Protein AF-A0A7Y8E529-F1 (afdb_monomer_lite)

Radius of gyration: 19.24 Å; chains: 1; bounding box: 32×62×56 Å

Organism: NCBI:txid2006980

pLDDT: mean 75.57, std 13.74, range [35.97, 88.94]

Sequence (121 aa):
MRITSELICQAADQLQGFVGLNRKTGYYIVRFSEDAFGMDVADDGIIPTAEFVWLPAADHTMTLSRERLQLLLDQNIDDRINITEPLRVYMRRVEIPQISALRSLVSQVQASGEQPVGLAR

InterPro domains:
  IPR023117 PA1123-like domain [PF09634] (1-104)
  IPR036808 PA1123-like superfamily [G3DSA:3.90.1650.10] (1-106)
  IPR036808 PA1123-like superfamily [SSF160477] (1-105)

Foldseek 3Di:
DDLDLVNLLVQLQLFAWKWFQFPVPRDIDTDNDPCVCPPRGDSVRIDGSSVQQWDDDPPQKTWGHLVSVVSVVVNVCCVVRRNDPSNVVVNVCPVDDIRIDRPDPPPPPPPDDPDPPDDDD

Secondary structure (DSSP, 8-state):
----HHHHHHHHHT--SEEEEETTT--EEEESSGGGGTTSEEEEEEEEHHHHHEEE-STTEEEE-HHHHHHHHHTT-TTTTT--HHHHHHHH-TTSPPPEEE-------------------

Structure (mmCIF, N/CA/C/O backbone):
data_AF-A0A7Y8E529-F1
#
_entry.id   AF-A0A7Y8E529-F1
#
loop_
_atom_site.group_PDB
_atom_site.id
_atom_site.type_symbol
_atom_site.label_atom_id
_atom_site.label_alt_id
_atom_site.label_comp_id
_atom_site.label_asym_id
_atom_site.label_entity_id
_atom_site.label_seq_id
_atom_site.pdbx_PDB_ins_code
_atom_site.Cartn_x
_atom_site.Cartn_y
_atom_site.Cartn_z
_atom_site.occupancy
_atom_site.B_iso_or_equiv
_atom_site.auth_seq_id
_atom_site.auth_comp_id
_atom_site.auth_asym_id
_atom_site.auth_atom_id
_atom_site.pdbx_PDB_model_num
ATOM 1 N N . MET A 1 1 ? -3.793 -10.415 20.889 1.00 46.56 1 MET A N 1
ATOM 2 C CA . MET A 1 1 ? -3.537 -9.045 20.390 1.00 46.56 1 MET A CA 1
ATOM 3 C C . MET A 1 1 ? -4.797 -8.507 19.725 1.00 46.56 1 MET A C 1
ATOM 5 O O . MET A 1 1 ? -5.359 -9.200 18.884 1.00 46.56 1 MET A O 1
ATOM 9 N N . ARG A 1 2 ? -5.283 -7.325 20.130 1.00 58.50 2 ARG A N 1
ATOM 10 C CA . ARG A 1 2 ? -6.372 -6.619 19.432 1.00 58.50 2 ARG A CA 1
ATOM 11 C C . ARG A 1 2 ? -5.731 -5.716 18.384 1.00 58.50 2 ARG A C 1
ATOM 13 O O . ARG A 1 2 ? -5.179 -4.684 18.737 1.00 58.50 2 ARG A O 1
ATOM 20 N N . ILE A 1 3 ? -5.754 -6.141 17.126 1.00 70.00 3 ILE A N 1
ATOM 21 C CA . ILE A 1 3 ? -5.430 -5.251 16.011 1.00 70.00 3 ILE A CA 1
ATOM 22 C C . ILE A 1 3 ? -6.616 -4.294 15.860 1.00 70.00 3 ILE A C 1
ATOM 24 O O . ILE A 1 3 ? -7.738 -4.749 15.641 1.00 70.00 3 ILE A O 1
ATOM 28 N N . THR A 1 4 ? -6.383 -2.998 16.048 1.00 79.69 4 THR A N 1
ATOM 29 C CA . THR A 1 4 ? -7.384 -1.945 15.838 1.00 79.69 4 THR A CA 1
ATOM 30 C C . THR A 1 4 ? -7.306 -1.420 14.405 1.00 79.69 4 THR A C 1
ATOM 32 O O . THR A 1 4 ? -6.279 -1.550 13.736 1.00 79.69 4 THR A O 1
ATOM 35 N N . SER A 1 5 ? -8.396 -0.824 13.919 1.00 77.88 5 SER A N 1
ATOM 36 C CA . SER A 1 5 ? -8.455 -0.174 12.602 1.00 77.88 5 SER A CA 1
ATOM 37 C C . SER A 1 5 ? -7.385 0.911 12.436 1.00 77.88 5 SER A C 1
ATOM 39 O O . SER A 1 5 ? -6.795 1.024 11.365 1.00 77.88 5 SER A O 1
ATOM 41 N N . GLU A 1 6 ? -7.078 1.648 13.505 1.00 81.12 6 GLU A N 1
ATOM 42 C CA . GLU A 1 6 ? -6.008 2.654 13.542 1.00 81.12 6 GLU A CA 1
ATOM 43 C C . GLU A 1 6 ? -4.627 2.046 13.268 1.00 81.12 6 GLU A C 1
ATOM 45 O O . GLU A 1 6 ? -3.888 2.567 12.437 1.00 81.12 6 GLU A O 1
ATOM 50 N N . LEU A 1 7 ? -4.299 0.903 13.886 1.00 84.88 7 LEU A N 1
ATOM 51 C CA . LEU A 1 7 ? -3.023 0.215 13.653 1.00 84.88 7 LEU A CA 1
ATOM 52 C C . LEU A 1 7 ? -2.881 -0.256 12.204 1.00 84.88 7 LEU A C 1
ATOM 54 O O . LEU A 1 7 ? -1.791 -0.198 11.644 1.00 84.88 7 LEU A O 1
ATOM 58 N N . ILE A 1 8 ? -3.971 -0.717 11.587 1.00 86.81 8 ILE A N 1
ATOM 59 C CA . ILE A 1 8 ? -3.967 -1.136 10.179 1.00 86.81 8 ILE A CA 1
ATOM 60 C C . ILE A 1 8 ? -3.767 0.077 9.265 1.00 86.81 8 ILE A C 1
ATOM 62 O O . ILE A 1 8 ? -2.986 0.002 8.320 1.00 86.81 8 ILE A O 1
ATOM 66 N N . CYS A 1 9 ? -4.427 1.198 9.564 1.00 83.69 9 CYS A N 1
ATOM 67 C CA . CYS A 1 9 ? -4.249 2.450 8.833 1.00 83.69 9 CYS A CA 1
ATOM 68 C C . CYS A 1 9 ? -2.800 2.945 8.921 1.00 83.69 9 CYS A C 1
ATOM 70 O O . CYS A 1 9 ? -2.180 3.241 7.904 1.00 83.69 9 CYS A O 1
ATOM 72 N N . GLN A 1 10 ? -2.235 2.970 10.128 1.00 84.38 10 GLN A N 1
ATOM 73 C CA . GLN A 1 10 ? -0.856 3.392 10.357 1.00 84.38 10 GLN A CA 1
ATOM 74 C C . GLN A 1 10 ? 0.151 2.432 9.710 1.00 84.38 10 GLN A C 1
ATOM 76 O O . GLN A 1 10 ? 1.205 2.854 9.249 1.00 84.38 10 GLN A O 1
ATOM 81 N N . ALA A 1 11 ? -0.158 1.136 9.660 1.00 87.75 11 ALA A N 1
ATOM 82 C CA . ALA A 1 11 ? 0.653 0.154 8.955 1.00 87.75 11 ALA A CA 1
ATOM 83 C C . ALA A 1 11 ? 0.611 0.343 7.432 1.00 87.75 11 ALA A C 1
ATOM 85 O O . ALA A 1 11 ? 1.642 0.203 6.786 1.00 87.75 11 ALA A O 1
ATOM 86 N N . ALA A 1 12 ? -0.556 0.671 6.866 1.00 86.69 12 ALA A N 1
ATOM 87 C CA . ALA A 1 12 ? -0.708 0.967 5.441 1.00 86.69 12 ALA A CA 1
ATOM 88 C C . ALA A 1 12 ? 0.042 2.244 5.024 1.00 86.69 12 ALA A C 1
ATOM 90 O O . ALA A 1 12 ? 0.577 2.306 3.923 1.00 86.69 12 ALA A O 1
ATOM 91 N N . ASP A 1 13 ? 0.103 3.250 5.896 1.00 84.44 13 ASP A N 1
ATOM 92 C CA . ASP A 1 13 ? 0.861 4.483 5.646 1.00 84.44 13 ASP A CA 1
ATOM 93 C C . ASP A 1 13 ? 2.383 4.276 5.770 1.00 84.44 13 ASP A C 1
ATOM 95 O O . ASP A 1 13 ? 3.163 4.864 5.030 1.00 84.44 13 ASP A O 1
ATOM 99 N N . GLN A 1 14 ? 2.811 3.354 6.638 1.00 85.31 14 GLN A N 1
ATOM 100 C CA . GLN A 1 14 ? 4.216 2.953 6.788 1.00 85.31 14 GLN A CA 1
ATOM 101 C C . GLN A 1 14 ? 4.733 2.043 5.661 1.00 85.31 14 GLN A C 1
ATOM 103 O O . GLN A 1 14 ? 5.865 1.559 5.752 1.00 85.31 14 GLN A O 1
ATOM 108 N N . LEU A 1 15 ? 3.927 1.780 4.627 1.00 86.94 15 LEU A N 1
ATOM 109 C CA . LEU A 1 15 ? 4.360 0.997 3.476 1.00 86.94 15 LEU A CA 1
ATOM 110 C C . LEU A 1 15 ? 5.439 1.748 2.706 1.00 86.94 15 LEU A C 1
ATOM 112 O O . LEU A 1 15 ? 5.228 2.870 2.249 1.00 86.94 15 LEU A O 1
ATOM 116 N N . GLN A 1 16 ? 6.577 1.097 2.512 1.00 85.56 16 GLN A N 1
ATOM 117 C CA . GLN A 1 16 ? 7.712 1.680 1.811 1.00 85.56 16 GLN A CA 1
ATOM 118 C C . GLN A 1 16 ? 7.845 1.114 0.404 1.00 85.56 16 GLN A C 1
ATOM 120 O O . GLN A 1 16 ? 7.705 -0.084 0.186 1.00 85.56 16 GLN A O 1
ATOM 125 N N . GLY A 1 17 ? 8.195 1.975 -0.544 1.00 86.75 17 GLY A N 1
ATOM 126 C CA . GLY A 1 17 ? 8.403 1.601 -1.933 1.00 86.75 17 GLY A CA 1
ATOM 127 C C . GLY A 1 17 ? 7.325 2.139 -2.861 1.00 86.75 17 GLY A C 1
ATOM 128 O O . GLY A 1 17 ? 6.481 2.959 -2.502 1.00 86.75 17 GLY A O 1
ATOM 129 N N . PHE A 1 18 ? 7.409 1.683 -4.098 1.00 87.38 18 PHE A N 1
ATOM 130 C CA . PHE A 1 18 ? 6.734 2.257 -5.242 1.00 87.38 18 PHE A CA 1
ATOM 131 C C . PHE A 1 18 ? 6.241 1.141 -6.155 1.00 87.38 18 PHE A C 1
ATOM 133 O O . PHE A 1 18 ? 6.954 0.171 -6.404 1.00 87.38 18 PHE A O 1
ATOM 140 N N . VAL A 1 19 ? 5.018 1.284 -6.650 1.00 86.62 19 VAL A N 1
ATOM 141 C CA . VAL A 1 19 ? 4.405 0.490 -7.714 1.00 86.62 19 VAL A CA 1
ATOM 142 C C . VAL A 1 19 ? 4.600 1.239 -9.022 1.00 86.62 19 VAL A C 1
ATOM 144 O O . VAL A 1 19 ? 4.165 2.374 -9.150 1.00 86.62 19 VAL A O 1
ATOM 147 N N . GLY A 1 20 ? 5.205 0.588 -10.002 1.00 86.75 20 GLY A N 1
ATOM 148 C CA . GLY A 1 20 ? 5.360 1.090 -11.356 1.00 86.75 20 GLY A CA 1
ATOM 149 C C . GLY A 1 20 ? 4.645 0.189 -12.352 1.00 86.75 20 GLY A C 1
ATOM 150 O O . GLY A 1 20 ? 4.829 -1.030 -12.324 1.00 86.75 20 GLY A O 1
ATOM 151 N N . LEU A 1 21 ? 3.838 0.761 -13.248 1.00 84.12 21 LEU A N 1
ATOM 152 C CA . LEU A 1 21 ? 3.253 -0.008 -14.348 1.00 84.12 21 LEU A CA 1
ATOM 153 C C . LEU A 1 21 ? 4.278 -0.191 -15.471 1.00 84.12 21 LEU A C 1
ATOM 155 O O . LEU A 1 21 ? 4.660 0.758 -16.159 1.00 84.12 21 LEU A O 1
ATOM 159 N N . ASN A 1 22 ? 4.687 -1.433 -15.692 1.00 82.56 22 ASN A N 1
ATOM 160 C CA . ASN A 1 22 ? 5.591 -1.785 -16.768 1.00 82.56 22 ASN A CA 1
ATOM 161 C C . ASN A 1 22 ? 4.898 -1.618 -18.124 1.00 82.56 22 ASN A C 1
ATOM 163 O O . ASN A 1 22 ? 3.971 -2.359 -18.450 1.00 82.56 22 ASN A O 1
ATOM 167 N N . ARG A 1 23 ? 5.354 -0.671 -18.951 1.00 77.31 23 ARG A N 1
ATOM 168 C CA . ARG A 1 23 ? 4.722 -0.405 -20.259 1.00 77.31 23 ARG A CA 1
ATOM 169 C C . ARG A 1 23 ? 4.935 -1.531 -21.268 1.00 77.31 23 ARG A C 1
ATOM 171 O O . ARG A 1 23 ? 4.176 -1.658 -22.222 1.00 77.31 23 ARG A O 1
ATOM 178 N N . LYS A 1 24 ? 5.976 -2.331 -21.069 1.00 80.38 24 LYS A N 1
ATOM 179 C CA . LYS A 1 24 ? 6.439 -3.352 -22.007 1.00 80.38 24 LYS A CA 1
ATOM 180 C C . LYS A 1 24 ? 5.686 -4.670 -21.853 1.00 80.38 24 LYS A C 1
ATOM 182 O O . LYS A 1 24 ? 5.489 -5.387 -22.826 1.00 80.38 24 LYS A O 1
ATOM 187 N N . THR A 1 25 ? 5.267 -4.974 -20.630 1.00 80.50 25 THR A 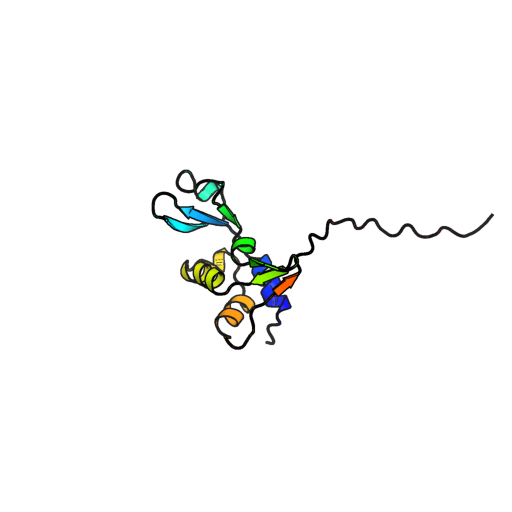N 1
ATOM 188 C CA . THR A 1 25 ? 4.584 -6.221 -20.268 1.00 80.50 25 THR A CA 1
ATOM 189 C C . THR A 1 25 ? 3.161 -5.992 -19.752 1.00 80.50 25 THR A C 1
ATOM 191 O O . THR A 1 25 ? 2.360 -6.920 -19.772 1.00 80.50 25 THR A O 1
ATOM 194 N N . GLY A 1 26 ? 2.825 -4.771 -19.322 1.00 77.94 26 GLY A N 1
ATOM 195 C CA . GLY A 1 26 ? 1.519 -4.419 -18.759 1.00 77.94 26 GLY A CA 1
ATOM 196 C C . GLY A 1 26 ? 1.316 -4.856 -17.305 1.00 77.94 26 GLY A C 1
ATOM 197 O O . GLY A 1 26 ? 0.207 -4.737 -16.794 1.00 77.94 26 GLY A O 1
ATOM 198 N N . TYR A 1 27 ? 2.356 -5.359 -16.635 1.00 79.25 27 TYR A N 1
ATOM 199 C CA . TYR A 1 27 ? 2.284 -5.789 -15.237 1.00 79.25 27 TYR A CA 1
ATOM 200 C C . TYR A 1 27 ? 2.753 -4.691 -14.281 1.00 79.25 27 TYR A C 1
ATOM 202 O O . TYR A 1 27 ? 3.643 -3.898 -14.596 1.00 79.25 27 TYR A O 1
ATOM 210 N N . TYR A 1 28 ? 2.173 -4.669 -13.084 1.00 81.75 28 TYR A N 1
ATOM 211 C CA . TYR A 1 28 ? 2.656 -3.835 -11.990 1.00 81.75 28 TYR A CA 1
ATOM 212 C C . TYR A 1 28 ? 3.916 -4.456 -11.391 1.00 81.75 28 TYR A C 1
ATOM 214 O O . TYR A 1 28 ? 3.925 -5.630 -11.033 1.00 81.75 28 TYR A O 1
ATOM 222 N N . ILE A 1 29 ? 4.975 -3.663 -11.274 1.00 82.88 29 ILE A N 1
ATOM 223 C CA . ILE A 1 29 ? 6.226 -4.047 -10.623 1.00 82.88 29 ILE A CA 1
ATOM 224 C C . ILE A 1 29 ? 6.376 -3.179 -9.389 1.00 82.88 29 ILE A C 1
ATOM 226 O O . ILE A 1 29 ? 6.106 -1.983 -9.434 1.00 82.88 29 ILE A O 1
ATOM 230 N N . VAL A 1 30 ? 6.850 -3.759 -8.294 1.00 82.12 30 VAL A N 1
ATOM 231 C CA . VAL A 1 30 ? 7.138 -2.997 -7.081 1.00 82.12 30 VAL A CA 1
ATOM 232 C C . VAL A 1 30 ? 8.644 -2.913 -6.853 1.00 82.12 30 VAL A C 1
ATOM 234 O O . VAL A 1 30 ? 9.382 -3.904 -6.966 1.00 82.12 30 VAL A O 1
ATOM 237 N N . ARG A 1 31 ? 9.113 -1.708 -6.536 1.00 84.44 31 ARG A N 1
ATOM 238 C CA . ARG A 1 31 ? 10.511 -1.409 -6.220 1.00 84.44 31 ARG A CA 1
ATOM 239 C C . ARG A 1 31 ? 10.601 -0.462 -5.036 1.00 84.44 31 ARG A C 1
ATOM 241 O O . ARG A 1 31 ? 9.698 0.318 -4.778 1.00 84.44 31 ARG A O 1
ATOM 248 N N . PHE A 1 32 ? 11.713 -0.527 -4.313 1.00 80.44 32 PHE A N 1
ATOM 249 C CA . PHE A 1 32 ? 11.959 0.363 -3.176 1.00 80.44 32 PHE A CA 1
ATOM 250 C C . PHE A 1 32 ? 12.400 1.772 -3.608 1.00 80.44 32 PHE A C 1
ATOM 252 O O . PHE A 1 32 ? 12.331 2.714 -2.828 1.00 80.44 32 PHE A O 1
ATOM 259 N N . SER A 1 33 ? 12.842 1.924 -4.856 1.00 76.88 33 SER A N 1
ATOM 260 C CA . SER A 1 33 ? 13.348 3.184 -5.393 1.00 76.88 33 SER A CA 1
ATOM 261 C C . SER A 1 33 ? 12.815 3.401 -6.798 1.00 76.88 33 SER A C 1
ATOM 263 O O . SER A 1 33 ? 12.762 2.457 -7.586 1.00 76.88 33 SER A O 1
ATOM 265 N N . GLU A 1 34 ? 12.465 4.645 -7.103 1.00 73.69 34 GLU A N 1
ATOM 266 C CA . GLU A 1 34 ? 11.997 5.077 -8.424 1.00 73.69 34 GLU A CA 1
ATOM 267 C C . GLU A 1 34 ? 13.081 4.835 -9.490 1.00 73.69 34 GLU A C 1
ATOM 269 O O . GLU A 1 34 ? 12.818 4.273 -10.549 1.00 73.69 34 GLU A O 1
ATOM 274 N N . ASP A 1 35 ? 14.341 5.098 -9.137 1.00 73.12 35 ASP A N 1
ATOM 275 C CA . ASP A 1 35 ? 15.512 4.847 -9.989 1.00 73.12 35 ASP A CA 1
ATOM 276 C C . ASP A 1 35 ? 15.680 3.361 -10.370 1.00 73.12 35 ASP A C 1
ATOM 278 O O . ASP A 1 35 ? 16.153 3.024 -11.455 1.00 73.12 35 ASP A O 1
ATOM 282 N N . ALA A 1 36 ? 15.203 2.438 -9.524 1.00 71.69 36 ALA A N 1
ATOM 283 C CA . ALA A 1 36 ? 15.329 1.003 -9.770 1.00 71.69 36 ALA A CA 1
ATOM 284 C C . ALA A 1 36 ? 14.396 0.486 -10.880 1.00 71.69 36 ALA A C 1
ATOM 286 O O . ALA A 1 36 ? 14.535 -0.666 -11.303 1.00 71.69 36 ALA A O 1
ATOM 287 N N . PHE A 1 37 ? 13.437 1.295 -11.340 1.00 73.81 37 PHE A N 1
ATOM 288 C CA . PHE A 1 37 ? 12.619 0.951 -12.499 1.00 73.81 37 PHE A CA 1
ATOM 289 C C . PHE A 1 37 ? 13.338 1.190 -13.833 1.00 73.81 37 PHE A C 1
ATOM 291 O O . PHE A 1 37 ? 13.020 0.526 -14.827 1.00 73.81 37 PHE A O 1
ATOM 298 N N . GLY A 1 38 ? 14.329 2.086 -13.858 1.00 72.88 38 GLY A N 1
ATOM 299 C CA . GLY A 1 38 ? 15.075 2.438 -15.062 1.00 72.88 38 GLY A CA 1
ATOM 300 C C . GLY A 1 38 ? 14.167 2.920 -16.200 1.00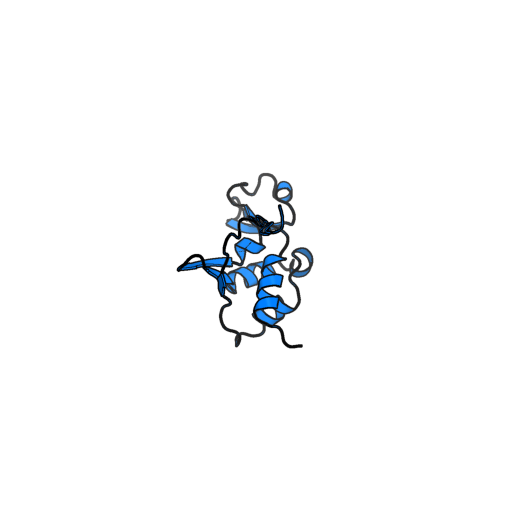 72.88 38 GLY A C 1
ATOM 301 O O . GLY A 1 38 ? 13.224 3.667 -15.989 1.00 72.88 38 GLY A O 1
ATOM 302 N N . MET A 1 39 ? 14.441 2.474 -17.429 1.00 75.06 39 MET A N 1
ATOM 303 C CA . MET A 1 39 ? 13.712 2.911 -18.634 1.00 75.06 39 MET A CA 1
ATOM 304 C C . MET A 1 39 ? 12.421 2.120 -18.930 1.00 75.06 39 MET A C 1
ATOM 306 O O . MET A 1 39 ? 11.768 2.376 -19.940 1.00 75.06 39 MET A O 1
ATOM 310 N N . ASP A 1 40 ? 12.072 1.113 -18.122 1.00 69.12 40 ASP A N 1
ATOM 311 C CA . ASP A 1 40 ? 10.996 0.156 -18.450 1.00 69.12 40 ASP A CA 1
ATOM 312 C C . ASP A 1 40 ? 9.621 0.562 -17.862 1.00 69.12 40 ASP A C 1
ATOM 314 O O . ASP A 1 40 ? 8.565 0.095 -18.305 1.00 69.12 40 ASP A O 1
ATOM 318 N N . VAL A 1 41 ? 9.624 1.493 -16.905 1.00 76.56 41 VAL A N 1
ATOM 319 C CA . VAL A 1 41 ? 8.437 2.141 -16.327 1.00 76.56 41 VAL A CA 1
ATOM 320 C C . VAL A 1 41 ? 8.575 3.643 -16.540 1.00 76.56 41 VAL A C 1
ATOM 322 O O . VAL A 1 41 ? 9.655 4.192 -16.366 1.00 76.56 41 VAL A O 1
ATOM 325 N N . ALA A 1 42 ? 7.491 4.309 -16.933 1.00 73.94 42 ALA A N 1
ATOM 326 C CA . ALA A 1 42 ? 7.487 5.766 -17.012 1.00 73.94 42 ALA A CA 1
ATOM 327 C C . ALA A 1 42 ? 7.305 6.365 -15.617 1.00 73.94 42 ALA A C 1
ATOM 329 O O . ALA A 1 42 ? 6.427 5.901 -14.892 1.00 73.94 42 ALA A O 1
ATOM 330 N N . ASP A 1 43 ? 8.049 7.421 -15.292 1.00 67.50 43 ASP A N 1
ATOM 331 C CA . ASP A 1 43 ? 7.979 8.124 -14.004 1.00 67.50 43 ASP A CA 1
ATOM 332 C C . ASP A 1 43 ? 6.546 8.557 -13.641 1.00 67.50 43 ASP A C 1
ATOM 334 O O . ASP A 1 43 ? 6.120 8.438 -12.499 1.00 67.50 43 ASP A O 1
ATOM 338 N N . ASP A 1 44 ? 5.750 8.940 -14.644 1.00 69.81 44 ASP A N 1
ATOM 339 C CA . ASP A 1 44 ? 4.331 9.317 -14.505 1.00 69.81 44 ASP A CA 1
ATOM 340 C C . ASP A 1 44 ? 3.411 8.151 -14.070 1.00 69.81 44 ASP A C 1
ATOM 342 O O . ASP A 1 44 ? 2.287 8.351 -13.620 1.00 69.81 44 ASP A O 1
ATOM 346 N N . GLY A 1 45 ? 3.880 6.907 -14.203 1.00 74.50 45 GLY A N 1
ATOM 347 C CA . GLY A 1 45 ? 3.175 5.686 -13.806 1.00 74.50 45 GLY A CA 1
ATOM 348 C C . GLY A 1 45 ? 3.693 5.056 -12.513 1.00 74.50 45 GLY A C 1
ATOM 349 O O . GLY A 1 45 ? 3.325 3.910 -12.229 1.00 74.50 45 GLY A O 1
ATOM 350 N N . ILE A 1 46 ? 4.567 5.751 -11.777 1.00 84.50 46 ILE A N 1
ATOM 351 C CA . ILE A 1 46 ? 5.102 5.305 -10.491 1.00 84.50 46 ILE A CA 1
ATOM 352 C C . ILE A 1 46 ? 4.262 5.913 -9.366 1.00 84.50 46 ILE A C 1
ATOM 354 O O 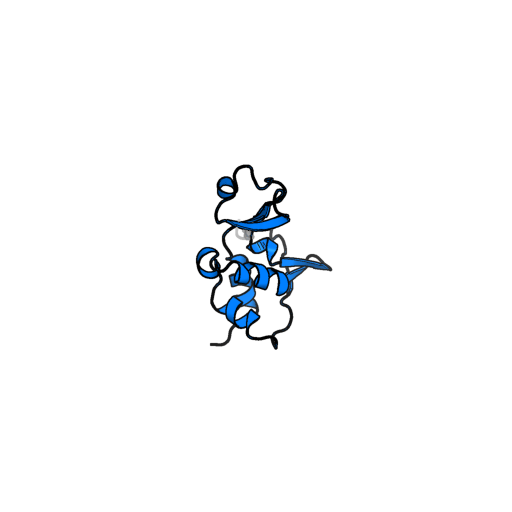. ILE A 1 46 ? 4.109 7.124 -9.261 1.00 84.50 46 ILE A O 1
ATOM 358 N N . ILE A 1 47 ? 3.701 5.059 -8.513 1.00 86.88 47 ILE A N 1
ATOM 359 C CA . ILE A 1 47 ? 2.821 5.446 -7.409 1.00 86.88 47 ILE A CA 1
ATOM 360 C C . ILE A 1 47 ? 3.366 4.809 -6.129 1.00 86.88 47 ILE A C 1
ATOM 362 O O . ILE A 1 47 ? 3.620 3.602 -6.123 1.00 86.88 47 ILE A O 1
ATOM 366 N N . PRO A 1 48 ? 3.549 5.552 -5.026 1.00 87.38 48 PRO A N 1
ATOM 367 C CA . PRO A 1 48 ? 4.024 4.972 -3.773 1.00 87.38 48 PRO A CA 1
ATOM 368 C C . PRO A 1 48 ? 3.068 3.880 -3.280 1.00 87.38 48 PRO A C 1
ATOM 370 O O . PRO A 1 48 ? 1.850 4.020 -3.374 1.00 87.38 48 PRO A O 1
ATOM 373 N N . THR A 1 49 ? 3.598 2.786 -2.726 1.00 87.38 49 THR A N 1
ATOM 374 C CA . THR A 1 49 ? 2.785 1.642 -2.266 1.00 87.38 49 THR A CA 1
ATOM 375 C C . THR A 1 49 ? 1.756 2.042 -1.215 1.00 87.38 49 THR A C 1
ATOM 377 O O . THR A 1 49 ? 0.652 1.497 -1.214 1.00 87.38 49 THR A O 1
ATOM 380 N N . ALA A 1 50 ? 2.099 3.016 -0.365 1.00 85.75 50 ALA A N 1
ATOM 381 C CA . ALA A 1 50 ? 1.181 3.613 0.596 1.00 85.75 50 ALA A CA 1
ATOM 382 C C . ALA A 1 50 ? -0.039 4.210 -0.120 1.00 85.75 50 ALA A C 1
ATOM 384 O O . ALA A 1 50 ? -1.156 3.780 0.134 1.00 85.75 50 ALA A O 1
ATOM 385 N N . GLU A 1 51 ? 0.137 5.112 -1.089 1.00 85.94 51 GLU A N 1
ATOM 386 C CA . GLU A 1 51 ? -1.002 5.684 -1.828 1.00 85.94 51 GLU A CA 1
ATOM 387 C C . GLU A 1 51 ? -1.669 4.675 -2.759 1.00 85.94 51 GLU A C 1
ATOM 389 O O . GLU A 1 51 ? -2.876 4.746 -2.980 1.00 85.94 51 GLU A O 1
ATOM 394 N N . PHE A 1 52 ? -0.924 3.687 -3.258 1.00 87.75 52 PHE A N 1
ATOM 395 C CA . PHE A 1 52 ? -1.499 2.624 -4.059 1.00 87.75 52 PHE A CA 1
ATOM 396 C C . PHE A 1 52 ? -2.547 1.862 -3.254 1.00 87.75 52 PHE A C 1
ATOM 398 O O . PHE A 1 52 ? -3.633 1.668 -3.762 1.00 87.75 52 PHE A O 1
ATOM 405 N N . VAL A 1 53 ? -2.343 1.478 -1.994 1.00 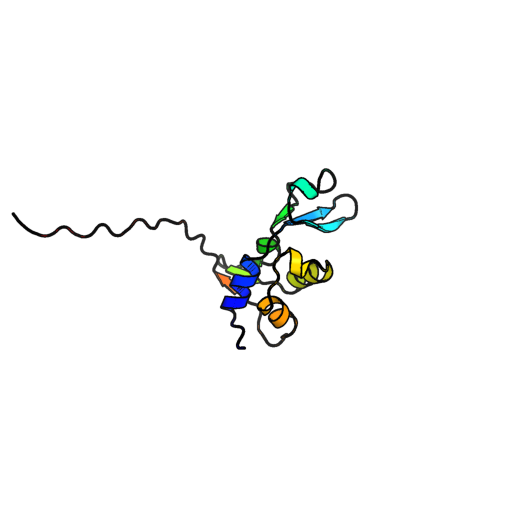87.88 53 VAL A N 1
ATOM 406 C CA . VAL A 1 53 ? -3.385 0.718 -1.266 1.00 87.88 53 VAL A CA 1
ATOM 407 C C . VAL A 1 53 ? -4.636 1.534 -0.906 1.00 87.88 53 VAL A C 1
ATOM 409 O O . VAL A 1 53 ? -5.698 0.949 -0.655 1.00 87.88 53 VAL A O 1
ATOM 412 N N . TRP A 1 54 ? -4.538 2.863 -0.922 1.00 88.19 54 TRP A N 1
ATOM 413 C CA . TRP A 1 54 ? -5.629 3.788 -0.627 1.00 88.19 54 TRP A CA 1
ATOM 414 C C . TRP A 1 54 ? -6.385 4.186 -1.901 1.00 88.19 54 TRP A C 1
ATOM 416 O O . TRP A 1 54 ? -5.822 4.721 -2.853 1.00 88.19 54 TRP A O 1
ATOM 426 N N . LEU A 1 55 ? -7.696 3.942 -1.930 1.00 86.94 55 LEU A N 1
ATOM 427 C CA . LEU A 1 55 ? -8.573 4.445 -2.986 1.00 86.94 55 LEU A CA 1
ATOM 428 C C . LEU A 1 55 ? -9.237 5.749 -2.548 1.00 86.94 55 LEU A C 1
ATOM 430 O O . LEU A 1 55 ? -9.768 5.792 -1.439 1.00 86.94 55 LEU A O 1
ATOM 434 N N . PRO A 1 56 ? -9.263 6.795 -3.389 1.00 84.44 56 PRO A N 1
ATOM 435 C CA . PRO A 1 56 ? -10.070 7.971 -3.102 1.00 84.44 56 PRO A CA 1
ATOM 436 C C . PRO A 1 56 ? -11.551 7.576 -3.081 1.00 84.44 56 PRO A C 1
ATOM 438 O O . PRO A 1 56 ? -12.051 6.928 -4.001 1.00 84.44 56 PRO A O 1
ATOM 441 N N . ALA A 1 57 ? -12.242 7.967 -2.020 1.00 82.62 57 ALA A N 1
ATOM 442 C CA . ALA A 1 57 ? -13.677 7.819 -1.849 1.00 82.62 57 ALA A CA 1
ATOM 443 C C . ALA A 1 57 ? -14.337 9.204 -1.729 1.00 82.62 57 ALA A C 1
ATOM 445 O O . ALA A 1 57 ? -13.686 10.242 -1.877 1.00 82.62 57 ALA A O 1
ATOM 446 N N . ALA A 1 58 ? -15.656 9.231 -1.528 1.00 78.69 58 ALA A N 1
ATOM 447 C CA . ALA A 1 58 ? -16.410 10.477 -1.405 1.00 78.69 58 ALA A CA 1
ATOM 448 C C . ALA A 1 58 ? -15.901 11.340 -0.231 1.00 78.69 58 ALA A C 1
ATOM 450 O O . ALA A 1 58 ? -15.375 10.817 0.751 1.00 78.69 58 ALA A O 1
ATOM 451 N N . ASP A 1 59 ? -16.076 12.661 -0.313 1.00 75.69 59 ASP A N 1
ATOM 452 C CA . ASP A 1 59 ? -15.813 13.577 0.810 1.00 75.69 59 ASP A CA 1
ATOM 453 C C . ASP A 1 59 ? -14.370 13.558 1.357 1.00 75.69 59 ASP A C 1
ATOM 455 O O . ASP A 1 59 ? -14.142 13.553 2.563 1.00 75.69 59 ASP A O 1
ATOM 459 N N . HIS A 1 60 ? -13.360 13.554 0.477 1.00 76.50 60 HIS A N 1
ATOM 460 C CA . HIS A 1 60 ? -11.937 13.561 0.876 1.00 76.50 60 HIS A CA 1
ATOM 461 C C . HIS A 1 60 ? -11.533 12.370 1.767 1.00 76.50 60 HIS A C 1
ATOM 463 O O . HIS A 1 60 ? -10.515 12.405 2.465 1.00 76.50 60 HIS A O 1
ATOM 469 N N . THR A 1 61 ? -12.323 11.296 1.753 1.00 82.81 61 THR A N 1
ATOM 470 C CA . THR A 1 61 ? -11.967 10.050 2.422 1.00 82.81 61 THR A CA 1
ATOM 471 C C . THR A 1 61 ? -11.102 9.199 1.505 1.00 82.81 61 THR A C 1
ATOM 473 O O . THR A 1 61 ? -11.222 9.223 0.281 1.00 82.81 61 THR A O 1
ATOM 476 N N . MET A 1 62 ? -10.210 8.428 2.109 1.00 87.38 62 MET A N 1
ATOM 477 C CA . MET A 1 62 ? -9.455 7.384 1.441 1.00 87.38 62 MET A CA 1
ATOM 478 C C . MET A 1 62 ? -9.844 6.046 2.043 1.00 87.38 62 MET A C 1
ATOM 480 O O . MET A 1 62 ? -9.945 5.906 3.259 1.00 87.38 62 MET A O 1
ATOM 484 N N . THR A 1 63 ? -10.077 5.046 1.208 1.00 88.94 63 THR A N 1
ATOM 485 C CA . THR A 1 63 ? -10.514 3.728 1.653 1.00 88.94 63 THR A CA 1
ATOM 486 C C . THR A 1 63 ? -9.485 2.668 1.299 1.00 88.94 63 THR A C 1
ATOM 488 O O . THR A 1 63 ? -9.058 2.536 0.151 1.00 88.94 63 THR A O 1
ATOM 491 N N . LEU A 1 64 ? -9.084 1.885 2.296 1.00 88.06 64 LEU A N 1
ATOM 492 C CA . LEU A 1 64 ? -8.085 0.838 2.158 1.00 88.06 64 LEU A CA 1
ATOM 493 C C . LEU A 1 64 ? -8.659 -0.331 1.360 1.00 88.06 64 LEU A C 1
ATOM 495 O O . LEU A 1 64 ? -9.594 -1.013 1.798 1.00 88.06 64 LEU A O 1
ATOM 499 N N . SER A 1 65 ? -8.076 -0.584 0.195 1.00 88.00 65 SER A N 1
ATOM 500 C CA . SER A 1 65 ? -8.588 -1.575 -0.748 1.00 88.00 65 SER A CA 1
ATOM 501 C C . SER A 1 65 ? -7.831 -2.883 -0.641 1.00 88.00 65 SER A C 1
ATOM 503 O O . SER A 1 65 ? -6.632 -2.954 -0.906 1.00 88.00 65 SER A O 1
ATOM 505 N N . ARG A 1 66 ? -8.550 -3.950 -0.278 1.00 86.50 66 ARG A N 1
ATOM 506 C CA . ARG A 1 66 ? -7.954 -5.283 -0.109 1.00 86.50 66 ARG A CA 1
ATOM 507 C C . ARG A 1 66 ? -7.401 -5.844 -1.401 1.00 86.50 66 ARG A C 1
ATOM 509 O O . ARG A 1 66 ? -6.381 -6.509 -1.351 1.00 86.50 66 ARG A O 1
ATOM 516 N N . GLU A 1 67 ? -8.037 -5.566 -2.533 1.00 86.06 67 GLU A N 1
ATOM 517 C CA . GLU A 1 67 ? -7.545 -6.014 -3.838 1.00 86.06 67 GLU A CA 1
ATOM 518 C C . GLU A 1 67 ? -6.147 -5.463 -4.118 1.00 86.06 67 GLU A C 1
ATOM 520 O O . GLU A 1 67 ? -5.249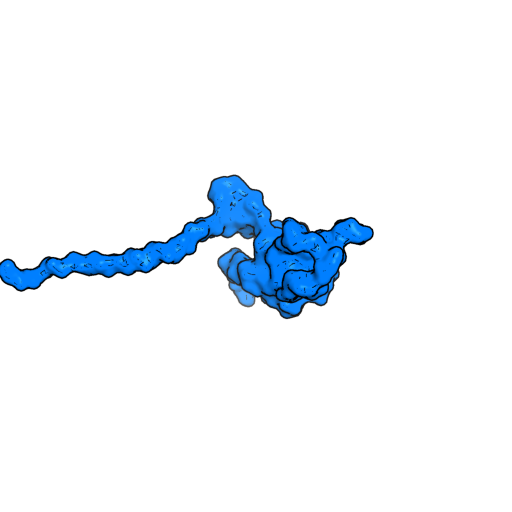 -6.212 -4.488 1.00 86.06 67 GLU A O 1
ATOM 525 N N . ARG A 1 68 ? -5.927 -4.173 -3.843 1.00 86.50 68 ARG A N 1
ATOM 526 C CA . ARG A 1 68 ? -4.611 -3.547 -4.001 1.00 86.50 68 ARG A CA 1
ATOM 527 C C . ARG A 1 68 ? -3.597 -4.070 -2.989 1.00 86.50 68 ARG A C 1
ATOM 529 O O . ARG A 1 68 ? -2.448 -4.302 -3.347 1.00 86.50 68 ARG A O 1
ATOM 536 N N . LEU A 1 69 ? -4.026 -4.321 -1.752 1.00 86.38 69 LEU A N 1
ATOM 537 C CA . LEU A 1 69 ? -3.170 -4.952 -0.748 1.00 86.38 69 LEU A CA 1
ATOM 538 C C . LEU A 1 69 ? -2.760 -6.377 -1.150 1.00 86.38 69 LEU A C 1
ATOM 540 O O . LEU A 1 69 ? -1.611 -6.769 -0.970 1.00 86.38 69 LEU A O 1
ATOM 544 N N . GLN A 1 70 ? -3.692 -7.133 -1.730 1.00 85.19 70 GLN A N 1
ATOM 545 C CA . GLN A 1 70 ? -3.462 -8.481 -2.234 1.00 85.19 70 GLN A CA 1
ATOM 546 C C . GLN A 1 70 ? -2.445 -8.476 -3.373 1.00 85.19 70 GLN A C 1
ATOM 548 O O . GLN A 1 70 ? -1.576 -9.337 -3.383 1.00 85.19 70 GLN A O 1
ATOM 553 N N . LEU A 1 71 ? -2.501 -7.489 -4.278 1.00 84.50 71 LEU A N 1
ATOM 554 C CA . LEU A 1 71 ? -1.483 -7.322 -5.320 1.00 84.50 71 LEU A CA 1
ATOM 555 C C . LEU A 1 71 ? -0.086 -7.151 -4.715 1.00 84.50 71 LEU A C 1
ATOM 557 O O . LEU A 1 71 ? 0.860 -7.766 -5.190 1.00 84.50 71 LEU A O 1
ATOM 561 N N . LEU A 1 72 ? 0.052 -6.365 -3.644 1.00 82.81 72 LEU A N 1
ATOM 562 C CA . LEU A 1 72 ? 1.343 -6.200 -2.968 1.00 82.81 72 LEU A CA 1
ATOM 563 C C . LEU A 1 72 ? 1.815 -7.486 -2.272 1.00 82.81 72 LEU A C 1
ATOM 565 O O . LEU A 1 72 ? 3.004 -7.796 -2.319 1.00 82.81 72 LEU A O 1
ATOM 569 N N . LEU A 1 73 ? 0.901 -8.241 -1.651 1.00 82.12 73 LEU A N 1
ATOM 570 C CA . LEU A 1 73 ? 1.221 -9.543 -1.053 1.00 82.12 73 LEU A CA 1
ATOM 571 C C . LEU A 1 73 ? 1.623 -10.586 -2.102 1.00 82.12 73 LEU A C 1
ATOM 573 O O . LEU A 1 73 ? 2.519 -11.388 -1.849 1.00 82.12 73 LEU A O 1
ATOM 577 N N . ASP A 1 74 ? 0.981 -10.574 -3.268 1.00 82.62 74 ASP A N 1
ATOM 578 C CA . ASP A 1 74 ? 1.265 -11.493 -4.373 1.00 82.62 74 ASP A CA 1
ATOM 579 C C . ASP A 1 74 ? 2.698 -11.326 -4.898 1.00 82.62 74 ASP A C 1
ATOM 581 O O . ASP A 1 74 ? 3.380 -12.305 -5.191 1.00 82.62 74 ASP A O 1
ATOM 585 N N . GLN A 1 75 ? 3.216 -10.092 -4.888 1.00 77.56 75 GLN A N 1
ATOM 586 C CA . GLN A 1 75 ? 4.609 -9.805 -5.243 1.00 77.56 75 GLN A CA 1
ATOM 587 C C . GLN A 1 75 ? 5.640 -10.382 -4.251 1.00 77.56 75 GLN A C 1
ATOM 589 O O . GLN A 1 75 ? 6.832 -10.356 -4.549 1.00 77.56 75 GLN A O 1
ATOM 594 N N . ASN A 1 76 ? 5.212 -10.912 -3.096 1.00 73.62 76 ASN A N 1
ATOM 595 C CA . ASN A 1 76 ? 6.062 -11.557 -2.083 1.00 73.62 76 ASN A CA 1
ATOM 596 C C . ASN A 1 76 ? 7.209 -10.671 -1.555 1.00 73.62 76 ASN A C 1
ATOM 598 O O . ASN A 1 76 ? 8.314 -11.120 -1.257 1.00 73.62 76 ASN A O 1
ATOM 602 N N . ILE A 1 77 ? 6.952 -9.370 -1.477 1.00 70.94 77 ILE A N 1
ATOM 603 C CA . ILE A 1 77 ? 7.890 -8.341 -1.003 1.00 70.94 77 ILE A CA 1
ATOM 604 C C . ILE A 1 77 ? 7.401 -7.685 0.282 1.00 70.94 77 ILE A C 1
ATOM 606 O O . ILE A 1 77 ? 7.895 -6.630 0.663 1.00 70.94 77 ILE A O 1
ATOM 610 N N . ASP A 1 78 ? 6.421 -8.284 0.943 1.00 72.31 78 ASP A N 1
ATOM 611 C CA . ASP A 1 78 ? 5.764 -7.772 2.136 1.00 72.31 78 ASP A CA 1
ATOM 612 C C . ASP A 1 78 ? 6.757 -7.379 3.244 1.00 72.31 78 ASP A C 1
ATOM 614 O O . ASP A 1 78 ? 6.602 -6.321 3.844 1.00 72.31 78 ASP A O 1
ATOM 618 N N . ASP A 1 79 ? 7.838 -8.136 3.433 1.00 71.19 79 ASP A N 1
ATOM 619 C CA . ASP A 1 79 ? 8.918 -7.778 4.366 1.00 71.19 79 ASP A CA 1
ATOM 620 C C . ASP A 1 79 ? 9.713 -6.532 3.916 1.00 71.19 79 ASP A C 1
ATOM 622 O O . ASP A 1 79 ? 10.038 -5.655 4.712 1.00 71.19 79 ASP A O 1
ATOM 626 N N . ARG A 1 80 ? 9.952 -6.395 2.605 1.00 78.31 80 ARG A N 1
ATOM 627 C CA . ARG A 1 80 ? 10.708 -5.282 2.000 1.00 78.31 80 ARG A CA 1
ATOM 628 C C . ARG A 1 80 ? 9.944 -3.964 2.012 1.00 78.31 80 ARG A C 1
ATOM 630 O O . ARG A 1 80 ? 10.568 -2.914 2.126 1.00 78.31 80 ARG A O 1
ATOM 637 N N . ILE A 1 81 ? 8.624 -4.019 1.845 1.00 81.12 81 ILE A N 1
ATOM 638 C CA . ILE A 1 81 ? 7.755 -2.834 1.826 1.00 81.12 81 ILE A CA 1
ATOM 639 C C . ILE A 1 81 ? 7.181 -2.508 3.205 1.00 81.12 81 ILE A C 1
ATOM 641 O O . ILE A 1 81 ? 6.282 -1.679 3.312 1.00 81.12 81 ILE A O 1
ATOM 645 N N . ASN A 1 82 ? 7.690 -3.150 4.261 1.00 82.56 82 ASN A N 1
ATOM 646 C CA . ASN A 1 82 ? 7.268 -2.936 5.640 1.00 82.56 82 ASN A CA 1
ATOM 647 C C . ASN A 1 82 ? 5.770 -3.251 5.879 1.00 82.56 82 ASN A C 1
ATOM 649 O O . ASN A 1 82 ? 5.105 -2.607 6.692 1.00 82.56 82 ASN A O 1
ATOM 653 N N . ILE A 1 83 ? 5.218 -4.267 5.196 1.00 83.25 83 ILE A N 1
ATOM 654 C CA . ILE A 1 83 ? 3.905 -4.829 5.549 1.00 83.25 83 ILE A CA 1
ATOM 655 C C . ILE A 1 83 ? 4.033 -5.491 6.921 1.00 83.25 83 ILE A C 1
ATOM 657 O O . ILE A 1 83 ? 4.564 -6.591 7.083 1.00 83.25 83 ILE A O 1
ATOM 661 N N . THR A 1 84 ? 3.498 -4.813 7.930 1.00 84.50 84 THR A N 1
ATOM 662 C CA . THR A 1 84 ? 3.494 -5.305 9.305 1.00 84.50 84 THR A CA 1
ATOM 663 C C . THR A 1 84 ? 2.335 -6.275 9.563 1.00 84.50 84 THR A C 1
ATOM 665 O O . THR A 1 84 ? 1.365 -6.386 8.806 1.00 84.50 84 THR A O 1
ATOM 668 N N . GLU A 1 85 ? 2.417 -6.996 10.680 1.00 84.06 85 GLU A N 1
ATOM 669 C CA . GLU A 1 85 ? 1.406 -7.957 11.128 1.00 84.06 85 GLU A CA 1
ATOM 670 C C . GLU A 1 85 ? -0.063 -7.466 11.103 1.00 84.06 85 GLU A C 1
ATOM 672 O O . GLU A 1 85 ? -0.911 -8.238 10.646 1.00 84.06 85 GLU A O 1
ATOM 677 N N . PRO A 1 86 ? -0.425 -6.222 11.500 1.00 84.94 86 PRO A N 1
ATOM 678 C CA . PRO A 1 86 ? -1.802 -5.724 11.391 1.00 84.94 86 PRO A CA 1
ATOM 679 C C . PRO A 1 86 ? -2.395 -5.819 9.978 1.00 84.94 86 PRO A C 1
ATOM 681 O O . PRO A 1 86 ? -3.555 -6.208 9.840 1.00 84.94 86 PRO A O 1
ATOM 684 N N . LEU A 1 87 ? -1.617 -5.533 8.928 1.00 84.94 87 LEU A N 1
ATOM 685 C CA . LEU A 1 87 ? -2.068 -5.638 7.534 1.00 84.94 87 LEU A CA 1
ATOM 686 C C . LEU A 1 87 ? -2.302 -7.093 7.118 1.00 84.94 87 LEU A C 1
ATOM 688 O O . LEU A 1 87 ? -3.318 -7.408 6.494 1.00 84.94 87 LEU A O 1
ATOM 692 N N . ARG A 1 88 ? -1.405 -8.004 7.520 1.00 83.31 88 ARG A N 1
ATOM 693 C CA . ARG A 1 88 ? -1.577 -9.447 7.275 1.00 83.31 88 ARG A CA 1
ATOM 694 C C . ARG A 1 88 ? -2.810 -9.992 7.998 1.00 83.31 88 ARG A C 1
ATOM 696 O O . ARG A 1 88 ? -3.564 -10.779 7.425 1.00 83.31 88 ARG A O 1
ATOM 703 N N . VAL A 1 89 ? -3.048 -9.562 9.240 1.00 85.00 89 VAL A N 1
ATOM 704 C CA . VAL A 1 89 ? -4.248 -9.936 10.005 1.00 85.00 89 VAL A CA 1
ATOM 705 C C . VAL A 1 89 ? -5.505 -9.371 9.353 1.00 85.00 89 VAL A C 1
ATOM 707 O O . VAL A 1 89 ? -6.486 -10.101 9.257 1.00 85.00 89 VAL A O 1
ATOM 710 N N . TYR A 1 90 ? -5.477 -8.129 8.865 1.00 85.06 90 TYR A N 1
ATOM 711 C CA . TYR A 1 90 ? -6.590 -7.526 8.127 1.00 85.06 90 TYR A CA 1
ATOM 712 C C . TYR A 1 90 ? -6.950 -8.325 6.869 1.00 85.06 90 TYR A C 1
ATOM 714 O O . TYR A 1 90 ? -8.125 -8.594 6.636 1.00 85.06 90 TYR A O 1
ATOM 722 N N . MET A 1 91 ? -5.957 -8.785 6.099 1.00 84.12 91 MET A N 1
ATOM 723 C CA . MET A 1 91 ? -6.217 -9.650 4.942 1.00 84.12 91 MET A CA 1
ATOM 724 C C . MET A 1 91 ? -6.732 -11.038 5.325 1.00 84.12 91 MET A C 1
ATOM 726 O O . MET A 1 91 ? -7.592 -11.574 4.630 1.00 84.12 91 MET A O 1
ATOM 730 N N . ARG A 1 92 ? -6.262 -11.619 6.438 1.00 82.25 92 ARG A N 1
ATOM 731 C CA . ARG A 1 92 ? -6.793 -12.900 6.941 1.00 82.25 92 ARG A CA 1
ATOM 732 C C . ARG A 1 92 ? -8.199 -12.778 7.533 1.00 82.25 92 ARG A C 1
ATOM 734 O O . ARG A 1 92 ? -8.971 -13.730 7.457 1.00 82.25 92 ARG A O 1
ATOM 741 N N . ARG A 1 93 ? -8.538 -11.641 8.146 1.00 81.81 93 ARG A N 1
ATOM 742 C CA . ARG A 1 93 ? -9.833 -11.393 8.790 1.00 81.81 93 ARG A CA 1
ATOM 743 C C . ARG A 1 93 ? -10.786 -10.660 7.859 1.00 81.81 93 ARG A C 1
ATOM 745 O O . ARG A 1 93 ? -10.957 -9.446 7.934 1.00 81.81 93 ARG A O 1
ATOM 752 N N . VAL A 1 94 ? -11.496 -11.442 7.052 1.00 69.06 94 VAL A N 1
ATOM 753 C CA . VAL A 1 94 ? -12.563 -10.945 6.168 1.00 69.06 94 VAL A CA 1
ATOM 754 C C . VAL A 1 94 ? -13.702 -10.261 6.943 1.00 69.06 94 VAL A C 1
ATOM 756 O O . VAL A 1 94 ? -14.353 -9.382 6.387 1.00 69.06 94 VAL A O 1
ATOM 759 N N . GLU A 1 95 ? -13.889 -10.616 8.221 1.00 74.75 95 GLU A N 1
ATOM 760 C CA . GLU A 1 95 ? -14.889 -10.060 9.151 1.00 74.75 95 GLU A CA 1
ATOM 761 C C . GLU A 1 95 ? -14.710 -8.567 9.477 1.00 74.75 95 GLU A C 1
ATOM 763 O O . GLU A 1 95 ? -15.674 -7.905 9.859 1.00 74.75 95 GLU A O 1
ATOM 768 N N . ILE A 1 96 ? -13.498 -8.019 9.339 1.00 74.44 96 ILE A N 1
ATOM 769 C CA . ILE A 1 96 ? -13.278 -6.581 9.533 1.00 74.44 96 ILE A CA 1
ATOM 770 C C . ILE A 1 96 ? -13.909 -5.873 8.329 1.00 74.44 96 ILE A C 1
ATOM 772 O O . ILE A 1 96 ? -13.750 -6.369 7.224 1.00 74.44 96 ILE A O 1
ATOM 776 N N . PRO A 1 97 ? -14.642 -4.760 8.466 1.00 78.69 97 PRO A N 1
ATOM 777 C CA . PRO A 1 97 ? -15.144 -4.002 7.318 1.00 78.69 97 PRO A CA 1
ATOM 778 C C . PRO A 1 97 ? -14.016 -3.281 6.558 1.00 78.69 97 PRO A C 1
ATOM 780 O O . PRO A 1 97 ? -12.858 -3.278 6.978 1.00 78.69 97 PRO A O 1
ATOM 783 N N . GLN A 1 98 ? -14.331 -2.694 5.401 1.00 80.44 98 GLN A N 1
ATOM 784 C CA . GLN A 1 98 ? -13.370 -1.864 4.674 1.00 80.44 98 GLN A CA 1
ATOM 785 C C . GLN A 1 98 ? -12.980 -0.653 5.536 1.00 80.44 98 GLN A C 1
ATOM 787 O O . GLN A 1 98 ? -13.844 -0.003 6.123 1.00 80.44 98 GLN A O 1
ATOM 792 N N . ILE A 1 99 ? -11.681 -0.379 5.653 1.00 85.12 99 ILE A N 1
ATOM 793 C CA . ILE A 1 99 ? -11.182 0.706 6.504 1.00 85.12 99 ILE A CA 1
ATOM 794 C C . ILE A 1 99 ? -11.179 2.003 5.704 1.00 85.12 99 ILE A C 1
ATOM 796 O O . ILE A 1 99 ? -10.500 2.092 4.684 1.00 85.12 99 ILE A O 1
ATOM 800 N N . SER A 1 100 ? -11.900 3.008 6.192 1.00 82.69 100 SER A N 1
ATOM 801 C CA . SER A 1 100 ? -11.878 4.371 5.659 1.00 82.69 100 SER A CA 1
ATOM 802 C C . SER A 1 100 ? -11.065 5.270 6.583 1.00 82.69 100 SER A C 1
ATOM 804 O O . SER A 1 100 ? -11.296 5.287 7.790 1.00 82.69 100 SER A O 1
ATOM 806 N N . ALA A 1 101 ? -10.138 6.031 6.015 1.00 79.62 101 ALA A N 1
ATOM 807 C CA . ALA A 1 101 ? -9.364 7.053 6.695 1.00 79.62 101 ALA A CA 1
ATOM 808 C C . ALA A 1 101 ? -9.703 8.428 6.110 1.00 79.62 101 ALA A C 1
ATOM 810 O O . ALA A 1 101 ? -9.775 8.610 4.894 1.00 79.62 101 ALA A O 1
ATOM 811 N N . LEU A 1 102 ? -9.908 9.415 6.980 1.00 73.75 102 LEU A N 1
ATOM 812 C CA . LEU A 1 102 ? -10.008 10.813 6.572 1.00 73.75 102 LEU A CA 1
ATOM 813 C C . LEU A 1 102 ? -8.591 11.349 6.395 1.00 73.75 102 LEU A C 1
ATOM 815 O O . LEU A 1 102 ? -7.923 11.671 7.378 1.00 73.75 102 LEU A O 1
ATOM 819 N N . ARG A 1 103 ? -8.124 11.459 5.148 1.00 62.34 103 ARG A N 1
ATOM 820 C CA . ARG A 1 103 ? -6.874 12.163 4.861 1.00 62.34 103 ARG A CA 1
ATOM 821 C C . ARG A 1 103 ? -7.195 13.646 4.744 1.00 62.34 103 ARG A C 1
ATOM 823 O O . ARG A 1 103 ? -7.283 14.203 3.657 1.00 62.34 103 ARG A O 1
ATOM 830 N N . SER A 1 104 ? -7.386 14.291 5.891 1.00 44.09 104 SER A N 1
ATOM 831 C CA . SER A 1 104 ? -7.229 15.738 5.932 1.00 44.09 104 SER A CA 1
ATOM 832 C C . SER A 1 104 ? -5.755 15.993 5.647 1.00 44.09 104 SER A C 1
ATOM 834 O O . SER A 1 104 ? -4.902 15.532 6.409 1.00 44.09 104 SER A O 1
ATOM 836 N N . LEU A 1 105 ? -5.437 16.666 4.538 1.00 44.62 105 LEU A N 1
ATOM 837 C CA . LEU A 1 105 ? -4.158 17.354 4.409 1.00 44.62 105 LEU A CA 1
ATOM 838 C C . LEU A 1 105 ? -4.126 18.363 5.558 1.00 44.62 105 LEU A C 1
ATOM 840 O O . LEU A 1 105 ? -4.509 19.520 5.396 1.00 44.62 105 LEU A O 1
ATOM 844 N N . VAL A 1 106 ? -3.718 17.915 6.748 1.00 42.53 106 VAL A N 1
ATOM 845 C CA . VAL A 1 106 ? -3.269 18.801 7.806 1.00 42.53 106 VAL A CA 1
ATOM 846 C C . VAL A 1 106 ? -1.993 19.390 7.241 1.00 42.53 106 VAL A C 1
ATOM 848 O O . VAL A 1 106 ? -0.892 18.879 7.428 1.00 42.53 106 VAL A O 1
ATOM 851 N N . SER A 1 107 ? -2.175 20.466 6.47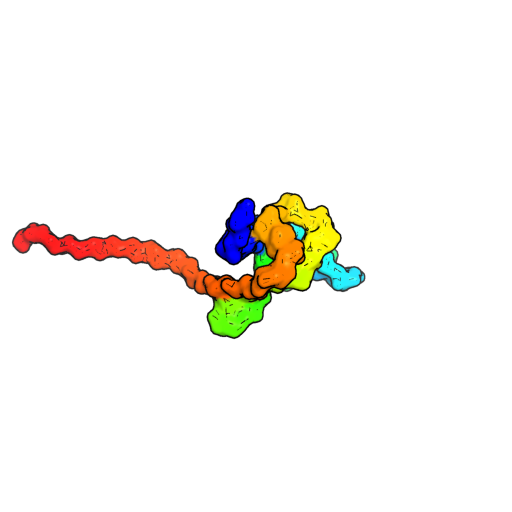5 1.00 35.97 107 SER A N 1
ATOM 852 C CA . SER A 1 107 ? -1.225 21.553 6.441 1.00 35.97 107 SER A CA 1
ATOM 853 C C . SER A 1 107 ? -0.773 21.720 7.882 1.00 35.97 107 SER A C 1
ATOM 855 O O . SER A 1 107 ? -1.584 22.026 8.762 1.00 35.97 107 SER A O 1
ATOM 857 N N . GLN A 1 108 ? 0.490 21.396 8.144 1.00 42.62 108 GLN A N 1
ATOM 858 C CA . GLN A 1 108 ? 1.146 21.776 9.376 1.00 42.62 108 GLN A CA 1
ATOM 859 C C . GLN A 1 108 ? 1.183 23.303 9.416 1.00 42.62 108 GLN A C 1
ATOM 861 O O . GLN A 1 108 ? 2.189 23.935 9.133 1.00 42.62 108 GLN A O 1
ATOM 866 N N . VAL A 1 109 ? 0.060 23.905 9.775 1.00 44.62 109 VAL A N 1
ATOM 867 C CA . VAL A 1 109 ? -0.000 25.221 10.380 1.00 44.62 109 VAL A CA 1
ATOM 868 C C . VAL A 1 109 ? -0.401 24.993 11.825 1.00 44.62 109 VAL A C 1
ATOM 870 O O . VAL A 1 109 ? -1.462 25.382 12.300 1.00 44.62 109 VAL A O 1
ATOM 873 N N . GLN A 1 110 ? 0.517 24.350 12.549 1.00 41.34 110 GLN A N 1
ATOM 874 C CA . GLN A 1 110 ? 0.739 24.703 13.942 1.00 41.34 110 GLN A CA 1
ATOM 875 C C . GLN A 1 110 ? 1.264 26.147 13.956 1.00 41.34 110 GLN A C 1
ATOM 877 O O . GLN A 1 110 ? 2.459 26.386 14.089 1.00 41.34 110 GLN A O 1
ATOM 882 N N . ALA A 1 111 ? 0.377 27.124 13.769 1.00 43.03 111 ALA A N 1
ATOM 883 C CA . ALA A 1 111 ? 0.620 28.461 14.278 1.00 43.03 111 ALA A CA 1
ATOM 884 C C . ALA A 1 111 ? 0.208 28.407 15.747 1.00 43.03 111 ALA A C 1
ATOM 886 O O . ALA A 1 111 ? -0.970 28.486 16.094 1.00 43.03 111 ALA A O 1
ATOM 887 N N . SER A 1 112 ? 1.208 28.113 16.574 1.00 44.28 112 SER A N 1
ATOM 888 C CA . SER A 1 112 ? 1.191 28.172 18.026 1.00 44.28 112 SER A CA 1
ATOM 889 C C . SER A 1 112 ? 0.304 29.299 18.545 1.00 44.28 112 SER A C 1
ATOM 891 O O . SER A 1 112 ? 0.352 30.422 18.049 1.00 44.28 112 SER A O 1
ATOM 893 N N . GLY A 1 113 ? -0.484 28.989 19.573 1.00 46.97 113 GLY A N 1
ATOM 894 C CA . GLY A 1 113 ? -1.214 29.994 20.325 1.00 46.97 113 GLY A CA 1
ATOM 895 C C . GLY A 1 113 ? -0.252 31.038 20.886 1.00 46.97 113 GLY A C 1
ATOM 896 O O . GLY A 1 113 ? 0.546 30.737 21.770 1.00 46.97 113 GLY A O 1
ATOM 897 N N . GLU A 1 114 ? -0.348 32.262 20.376 1.00 43.62 114 GLU A N 1
ATOM 898 C CA . GLU A 1 114 ? 0.195 33.445 21.030 1.00 43.62 114 GLU A CA 1
ATOM 899 C C . GLU A 1 114 ? -0.726 33.761 22.219 1.00 43.62 114 GLU A C 1
ATOM 901 O O . GLU A 1 114 ? -1.913 34.064 22.068 1.00 43.62 114 GLU A O 1
ATOM 906 N N . GLN A 1 115 ? -0.186 33.588 23.421 1.00 54.56 115 GLN A N 1
ATOM 907 C CA . GLN A 1 115 ? -0.862 33.825 24.692 1.00 54.56 115 GLN A CA 1
ATOM 908 C C . GLN A 1 115 ? -1.272 35.305 24.820 1.00 54.56 115 GLN A C 1
ATOM 910 O O . GLN A 1 115 ? -0.494 36.186 24.451 1.00 54.56 115 GLN A O 1
ATOM 915 N N . PRO A 1 116 ? -2.437 35.632 25.414 1.00 53.34 116 PRO A N 1
ATOM 916 C CA . PRO A 1 116 ? -2.757 37.014 25.740 1.00 53.34 116 PRO A CA 1
ATOM 917 C C . PRO A 1 116 ? -1.837 37.493 26.871 1.00 53.34 116 PRO A C 1
ATOM 919 O O . PRO A 1 116 ? -2.016 37.119 28.032 1.00 53.34 116 PRO A O 1
ATOM 922 N N . VAL A 1 117 ? -0.857 38.344 26.553 1.00 56.03 117 VAL A N 1
ATOM 923 C CA . VAL A 1 117 ? -0.138 39.134 27.561 1.00 56.03 117 VAL A CA 1
ATOM 924 C C . VAL A 1 117 ? -1.070 40.228 28.082 1.00 56.03 117 VAL A C 1
ATOM 926 O O . VAL A 1 117 ? -1.072 41.374 27.649 1.00 56.03 117 VAL A O 1
ATOM 929 N N . GLY A 1 118 ? -1.926 39.842 29.018 1.00 55.66 118 GLY A N 1
ATOM 930 C CA . GLY A 1 118 ? -2.603 40.763 29.911 1.00 55.66 118 GLY A CA 1
ATOM 931 C C . GLY A 1 118 ? -1.927 40.723 31.271 1.00 55.66 118 GLY A C 1
ATOM 932 O O . GLY A 1 118 ? -2.325 39.904 32.089 1.00 55.66 118 GLY A O 1
ATOM 933 N N . LEU A 1 119 ? -0.944 41.599 31.523 1.00 58.91 119 LEU A N 1
ATOM 934 C CA . LEU A 1 119 ? -0.778 42.222 32.842 1.00 58.91 119 LEU A CA 1
ATOM 935 C C . LEU A 1 119 ? 0.193 43.420 32.824 1.00 58.91 119 LEU A C 1
ATOM 937 O O . LEU A 1 119 ? 1.366 43.278 32.501 1.00 58.91 119 LEU A O 1
ATOM 941 N N . ALA A 1 120 ? -0.330 44.548 33.316 1.00 49.75 120 ALA A N 1
ATOM 942 C CA . ALA A 1 120 ? 0.347 45.667 33.979 1.00 49.75 120 ALA A CA 1
ATOM 943 C C . ALA A 1 120 ? 1.307 46.557 33.161 1.00 49.75 120 ALA A C 1
ATOM 945 O O . ALA A 1 120 ? 2.506 46.301 33.085 1.00 49.75 120 ALA A O 1
ATOM 946 N N . ARG A 1 121 ? 0.826 47.748 32.776 1.00 45.94 121 ARG A N 1
ATOM 947 C CA . ARG A 1 121 ? 0.971 48.932 33.644 1.00 45.94 121 ARG A CA 1
ATOM 948 C C . ARG A 1 121 ? -0.052 50.016 33.322 1.00 45.94 121 ARG A C 1
ATOM 950 O O . ARG A 1 121 ? -0.430 50.119 32.139 1.00 45.94 121 ARG A O 1
#